Protein AF-A0A956R3W2-F1 (afdb_monomer)

pLDDT: mean 84.54, std 11.79, range [54.06, 98.12]

Sequence (101 aa):
VELAVAEALLDGLRRLDENALMGPHMPDVDDVYIRDDAKVSRMAREILARDELDVLELINGRNSVKEIARRTRTGTFAVARIVYRLSKSNVVRRRVTPVTV

Nearest PDB structures (foldseek):
  8ae6-assembly1_S  TM=8.566E-01  e=4.445E-03  Saccharomyces cerevisiae
  3k9t-assembly1_A  TM=7.406E-01  e=4.399E-02  Clostridium acetobutylicum
  8fw5-assembly1_B  TM=7.373E-01  e=6.957E-02  Homo sapiens
  8fw5-assembly1_C  TM=8.476E-01  e=6.039E-01  Homo sapiens
  7t3c-assembly1_C  TM=7.767E-01  e=3.576E-01  Homo sapiens

Radius of gyration: 15.72 Å; Cα contacts (8 Å, |Δi|>4): 98; chains: 1; bounding box: 51×35×32 Å

Structure (mmCIF, N/CA/C/O backbone):
data_AF-A0A956R3W2-F1
#
_entry.id   AF-A0A956R3W2-F1
#
loop_
_atom_site.group_PDB
_atom_site.id
_atom_site.type_symbol
_atom_site.label_atom_id
_atom_site.label_alt_id
_atom_site.label_comp_id
_atom_site.label_asym_id
_atom_site.label_entity_id
_atom_site.label_seq_id
_atom_site.pdbx_PDB_ins_code
_atom_site.Cartn_x
_atom_site.Cartn_y
_atom_site.Cartn_z
_atom_site.occupancy
_atom_site.B_iso_or_equiv
_atom_site.auth_seq_id
_atom_site.auth_comp_id
_atom_site.auth_asym_id
_atom_site.auth_atom_id
_atom_site.pdbx_PDB_model_num
ATOM 1 N N . VAL A 1 1 ? 32.818 10.192 -15.809 1.00 62.41 1 VAL A N 1
ATOM 2 C CA . VAL A 1 1 ? 31.810 9.644 -16.752 1.00 62.41 1 VAL A CA 1
ATOM 3 C C . VAL A 1 1 ? 31.528 8.179 -16.445 1.00 62.41 1 VAL A C 1
ATOM 5 O O . VAL A 1 1 ? 30.374 7.828 -16.274 1.00 62.41 1 VAL A O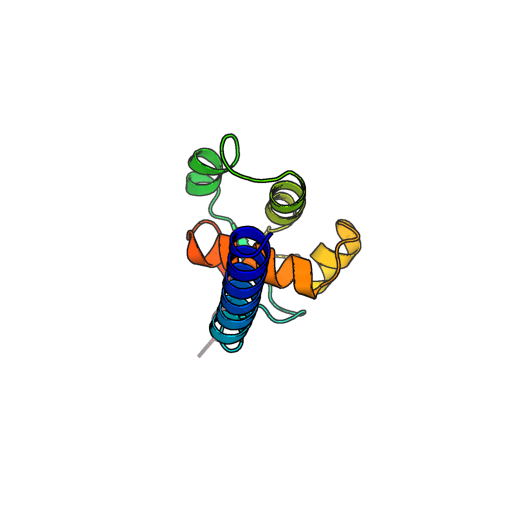 1
ATOM 8 N N . GLU A 1 2 ? 32.562 7.356 -16.271 1.00 65.50 2 GLU A N 1
ATOM 9 C CA . GLU A 1 2 ? 32.436 5.916 -15.987 1.00 65.50 2 GLU A CA 1
ATOM 10 C C . GLU A 1 2 ? 31.669 5.589 -14.687 1.00 65.50 2 GLU A C 1
ATOM 12 O O . GLU A 1 2 ? 30.764 4.758 -14.701 1.00 65.50 2 GLU A O 1
ATOM 17 N N . LEU A 1 3 ? 31.926 6.325 -13.595 1.00 70.31 3 LEU A N 1
ATOM 18 C CA . LEU A 1 3 ? 31.222 6.141 -12.314 1.00 70.31 3 LEU A CA 1
ATOM 19 C C . LEU A 1 3 ? 29.709 6.435 -12.409 1.00 70.31 3 LEU A C 1
ATOM 21 O O . LEU A 1 3 ? 28.900 5.706 -11.850 1.00 70.31 3 LEU A O 1
ATOM 25 N N . ALA A 1 4 ? 29.321 7.449 -13.191 1.00 79.88 4 ALA A N 1
ATOM 26 C CA . ALA A 1 4 ? 27.917 7.830 -13.377 1.00 79.88 4 ALA A CA 1
ATOM 27 C C . ALA A 1 4 ? 27.128 6.789 -14.192 1.00 79.88 4 ALA A C 1
ATOM 29 O O . ALA A 1 4 ? 25.941 6.575 -13.955 1.00 79.88 4 ALA A O 1
ATOM 30 N N . VAL A 1 5 ? 27.787 6.118 -15.144 1.00 83.69 5 VAL A N 1
ATOM 31 C CA . VAL A 1 5 ? 27.184 5.014 -15.908 1.00 83.69 5 VAL A CA 1
ATOM 32 C C . VAL A 1 5 ? 26.982 3.792 -15.011 1.00 83.69 5 VAL A C 1
ATOM 34 O O . VAL A 1 5 ? 25.921 3.171 -15.057 1.00 83.69 5 VAL A O 1
ATOM 37 N N . ALA A 1 6 ? 27.963 3.475 -14.161 1.00 85.06 6 ALA A N 1
ATOM 38 C CA . ALA A 1 6 ? 27.857 2.379 -13.202 1.00 85.06 6 ALA A CA 1
ATOM 39 C C . ALA A 1 6 ? 26.732 2.615 -12.177 1.00 85.06 6 ALA A C 1
ATOM 41 O O . ALA A 1 6 ? 25.926 1.718 -11.943 1.00 85.06 6 ALA A O 1
ATOM 42 N N . GLU A 1 7 ? 26.612 3.825 -11.624 1.00 82.62 7 GLU A N 1
ATOM 43 C CA . GLU A 1 7 ? 25.515 4.191 -10.715 1.00 82.62 7 GLU A CA 1
ATOM 44 C C . GLU A 1 7 ? 24.140 4.083 -11.385 1.00 82.62 7 GLU A C 1
ATOM 46 O O . GLU A 1 7 ? 23.215 3.513 -10.805 1.00 82.62 7 GLU A O 1
ATOM 51 N N . ALA A 1 8 ? 24.005 4.560 -12.626 1.00 79.12 8 ALA A N 1
ATOM 52 C CA . ALA A 1 8 ? 22.757 4.451 -13.378 1.00 79.12 8 ALA A CA 1
ATOM 53 C C . ALA A 1 8 ? 22.366 2.988 -13.660 1.00 79.12 8 ALA A C 1
ATOM 55 O O . ALA A 1 8 ? 21.188 2.635 -13.569 1.00 79.12 8 ALA A O 1
ATOM 56 N N . LEU A 1 9 ? 23.342 2.124 -13.965 1.00 88.31 9 LEU A N 1
ATOM 57 C CA . LEU A 1 9 ? 23.125 0.687 -14.157 1.00 88.31 9 LEU A CA 1
ATOM 58 C C . LEU A 1 9 ? 22.724 -0.012 -12.855 1.00 88.31 9 LEU A C 1
ATOM 60 O O . LEU A 1 9 ? 21.784 -0.805 -12.859 1.00 88.31 9 LEU A O 1
ATOM 64 N N . LEU A 1 10 ? 23.394 0.299 -11.744 1.00 86.94 10 LEU A N 1
ATOM 65 C CA . LEU A 1 10 ? 23.069 -0.261 -10.432 1.00 86.94 10 LEU A CA 1
ATOM 66 C C . LEU A 1 10 ? 21.681 0.180 -9.958 1.00 86.94 10 LEU A C 1
ATOM 68 O O . LEU A 1 10 ? 20.918 -0.651 -9.470 1.00 86.94 10 LEU A O 1
ATOM 72 N N . ASP A 1 11 ? 21.305 1.447 -10.155 1.00 75.06 11 ASP A N 1
ATOM 73 C CA . ASP A 1 11 ? 19.953 1.908 -9.828 1.00 75.06 11 ASP A CA 1
ATOM 74 C C . ASP A 1 11 ? 18.903 1.291 -10.769 1.00 75.06 11 ASP A C 1
ATOM 76 O O . ASP A 1 11 ? 17.810 0.932 -10.330 1.00 75.06 11 ASP A O 1
ATOM 80 N N . GLY A 1 12 ? 19.244 1.080 -12.044 1.00 78.44 12 GLY A N 1
ATOM 81 C CA . GLY A 1 12 ? 18.414 0.342 -12.998 1.00 78.44 12 GLY A CA 1
ATOM 82 C C . GLY A 1 12 ? 18.154 -1.105 -12.564 1.00 78.44 12 GLY A C 1
ATOM 83 O O . GLY A 1 12 ? 17.000 -1.536 -12.521 1.00 78.44 12 GLY A O 1
ATOM 84 N N . LEU A 1 13 ? 19.206 -1.833 -12.177 1.00 75.00 13 LEU A N 1
ATOM 85 C CA . LEU A 1 13 ? 19.116 -3.199 -11.652 1.00 75.00 13 LEU A CA 1
ATOM 86 C C . LEU A 1 13 ? 18.332 -3.250 -10.341 1.00 75.00 13 LEU A C 1
ATOM 88 O O . LEU A 1 13 ? 17.461 -4.100 -10.192 1.00 75.00 13 LEU A O 1
ATOM 92 N N . ARG A 1 14 ? 18.561 -2.301 -9.429 1.00 74.81 14 ARG A N 1
ATOM 93 C CA . ARG A 1 14 ? 17.817 -2.191 -8.168 1.00 74.81 14 ARG A CA 1
A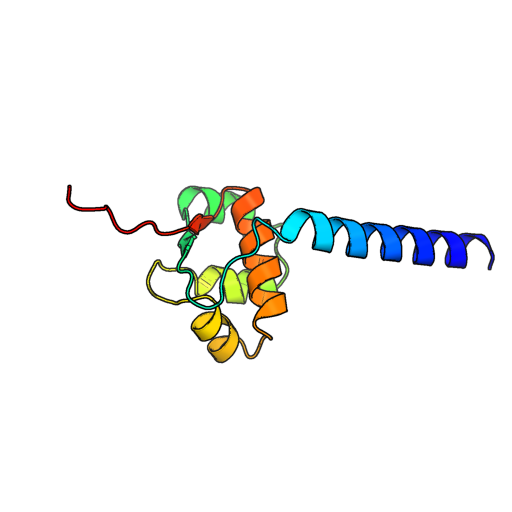TOM 94 C C . ARG A 1 14 ? 16.323 -1.985 -8.410 1.00 74.81 14 ARG A C 1
ATOM 96 O O . ARG A 1 14 ? 15.511 -2.642 -7.774 1.00 74.81 14 ARG A O 1
ATOM 103 N N . ARG A 1 15 ? 15.935 -1.114 -9.350 1.00 68.25 15 ARG A N 1
ATOM 104 C CA . ARG A 1 15 ? 14.522 -0.894 -9.717 1.00 68.25 15 ARG A CA 1
ATOM 105 C C . ARG A 1 15 ? 13.889 -2.132 -10.356 1.00 68.25 15 ARG A C 1
ATOM 107 O O . ARG A 1 15 ? 12.715 -2.402 -10.109 1.00 68.25 15 ARG A O 1
ATOM 114 N N . LEU A 1 16 ? 14.638 -2.862 -11.186 1.00 72.56 16 LEU A N 1
ATOM 115 C CA . LEU A 1 16 ? 14.186 -4.127 -11.774 1.00 72.56 16 LEU A CA 1
ATOM 116 C C . LEU A 1 16 ? 13.989 -5.204 -10.704 1.00 72.56 16 LEU A C 1
ATOM 118 O O . LEU A 1 16 ? 12.952 -5.861 -10.702 1.00 72.56 16 LEU A O 1
ATOM 122 N N . ASP A 1 17 ? 14.933 -5.331 -9.775 1.00 71.75 17 ASP A N 1
ATOM 123 C CA . ASP A 1 17 ? 14.873 -6.290 -8.672 1.00 71.75 17 ASP A CA 1
ATOM 124 C C . ASP A 1 17 ? 13.745 -5.947 -7.688 1.00 71.75 17 ASP A C 1
ATOM 126 O O . ASP A 1 17 ? 12.946 -6.802 -7.321 1.00 71.75 17 ASP A O 1
ATOM 130 N N . GLU A 1 18 ? 13.561 -4.666 -7.359 1.00 64.06 18 GLU A N 1
ATOM 131 C CA . GLU A 1 18 ? 12.400 -4.197 -6.597 1.00 64.06 18 GLU A CA 1
ATOM 132 C C . GLU A 1 18 ? 11.079 -4.582 -7.269 1.00 64.06 18 GLU A C 1
ATOM 134 O O . GLU A 1 18 ? 10.153 -5.033 -6.594 1.00 64.06 18 GLU A O 1
ATOM 139 N N . ASN A 1 19 ? 10.980 -4.418 -8.591 1.00 64.69 19 ASN A N 1
ATOM 140 C CA . ASN A 1 19 ? 9.796 -4.814 -9.348 1.00 64.69 19 ASN A CA 1
ATOM 141 C C . ASN A 1 19 ? 9.599 -6.340 -9.353 1.00 64.69 19 ASN A C 1
ATOM 143 O O . ASN A 1 19 ? 8.460 -6.794 -9.239 1.00 64.69 19 ASN A O 1
ATOM 147 N N . ALA A 1 20 ? 10.678 -7.122 -9.432 1.00 65.94 20 ALA A N 1
ATOM 148 C CA . ALA A 1 20 ? 10.632 -8.582 -9.371 1.00 65.94 20 ALA A CA 1
ATOM 149 C C . ALA A 1 20 ? 10.207 -9.091 -7.980 1.00 65.94 20 ALA A C 1
ATOM 151 O O . ALA A 1 20 ? 9.335 -9.952 -7.879 1.00 65.94 20 ALA A O 1
ATOM 152 N N . LEU A 1 21 ? 10.742 -8.495 -6.909 1.00 65.00 21 LEU A N 1
ATOM 153 C CA . LEU A 1 21 ? 10.386 -8.772 -5.511 1.00 65.00 21 LEU A CA 1
ATOM 154 C C . LEU A 1 21 ? 8.943 -8.374 -5.182 1.00 65.00 21 LEU A C 1
ATOM 156 O O . LEU A 1 21 ? 8.296 -9.008 -4.349 1.00 65.00 21 LEU A O 1
ATOM 160 N N . MET A 1 22 ? 8.426 -7.326 -5.829 1.00 68.56 22 MET A N 1
ATOM 161 C CA . MET A 1 22 ? 7.027 -6.931 -5.693 1.00 68.56 22 MET A CA 1
ATOM 162 C C . MET A 1 22 ? 6.071 -7.908 -6.376 1.00 68.56 22 MET A C 1
ATOM 164 O O . MET A 1 22 ? 4.966 -8.062 -5.878 1.00 68.56 22 MET A O 1
ATOM 168 N N . GLY A 1 23 ? 6.461 -8.561 -7.476 1.00 70.56 23 GLY A N 1
ATOM 169 C CA . GLY A 1 23 ? 5.568 -9.323 -8.364 1.00 70.56 23 GLY A CA 1
ATOM 170 C C . GLY A 1 23 ? 4.500 -10.18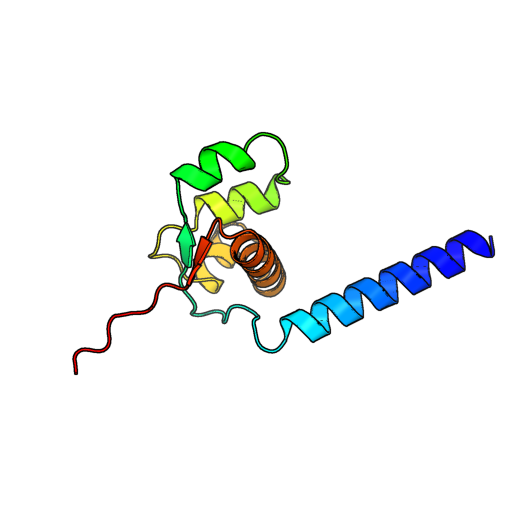8 -7.667 1.00 70.56 23 GLY A C 1
ATOM 171 O O . GLY A 1 23 ? 3.321 -10.009 -7.962 1.00 70.56 23 GLY A O 1
ATOM 172 N N . PRO A 1 24 ? 4.854 -11.063 -6.706 1.00 73.81 24 PRO A N 1
ATOM 173 C CA . PRO A 1 24 ? 3.884 -11.909 -5.993 1.00 73.81 24 PRO A CA 1
ATOM 174 C C . PRO A 1 24 ? 3.047 -11.179 -4.928 1.00 73.81 24 PRO A C 1
ATOM 176 O O . PRO A 1 24 ? 2.026 -11.693 -4.475 1.00 73.81 24 PRO A O 1
ATOM 179 N N . HIS A 1 25 ? 3.500 -10.010 -4.479 1.00 78.25 25 HIS A N 1
ATOM 180 C CA . HIS A 1 25 ? 2.917 -9.229 -3.383 1.00 78.25 25 HIS A CA 1
ATOM 181 C C . HIS A 1 25 ? 2.346 -7.885 -3.848 1.00 78.25 25 HIS A C 1
ATOM 183 O O . HIS A 1 25 ? 1.958 -7.057 -3.018 1.00 78.25 25 HIS A O 1
ATOM 189 N N . MET A 1 26 ? 2.324 -7.652 -5.160 1.00 85.69 26 MET A N 1
ATOM 190 C CA . MET A 1 26 ? 1.808 -6.428 -5.737 1.00 85.69 26 MET A CA 1
ATOM 191 C C . MET A 1 26 ? 0.295 -6.384 -5.499 1.00 85.69 26 MET A C 1
ATOM 193 O O . MET A 1 26 ? -0.385 -7.371 -5.785 1.00 85.69 26 MET A O 1
ATOM 197 N N . PRO A 1 27 ? -0.238 -5.262 -4.991 1.00 91.19 27 PRO A N 1
ATOM 198 C CA . PRO A 1 27 ? -1.675 -5.060 -4.898 1.00 91.19 27 PRO A CA 1
ATOM 199 C C . PRO A 1 27 ? -2.356 -5.250 -6.256 1.00 91.19 27 PRO A C 1
ATOM 201 O O . PRO A 1 27 ? -1.921 -4.662 -7.253 1.00 91.19 27 PRO A O 1
ATOM 204 N N . ASP A 1 28 ? -3.441 -6.021 -6.280 1.00 91.69 28 ASP A N 1
ATOM 205 C CA . ASP A 1 28 ? -4.321 -6.095 -7.443 1.00 91.69 28 ASP A CA 1
ATOM 206 C C . ASP A 1 28 ? -5.129 -4.791 -7.581 1.00 91.69 28 ASP A C 1
ATOM 208 O O . ASP A 1 28 ? -5.318 -4.032 -6.626 1.00 91.69 28 ASP A O 1
ATOM 212 N N . VAL A 1 29 ? -5.628 -4.511 -8.782 1.00 92.62 29 VAL A N 1
ATOM 213 C CA . VAL A 1 29 ? -6.427 -3.319 -9.080 1.00 92.62 29 VAL A CA 1
ATOM 214 C C . VAL A 1 29 ? -7.735 -3.273 -8.286 1.00 92.62 29 VAL A C 1
ATOM 216 O O . VAL A 1 29 ? -8.227 -2.179 -7.991 1.00 92.62 29 VAL A O 1
ATOM 219 N N . ASP A 1 30 ? -8.273 -4.438 -7.923 1.00 95.31 30 ASP A N 1
ATOM 220 C CA . ASP A 1 30 ? -9.498 -4.583 -7.135 1.00 95.31 30 ASP A CA 1
ATOM 221 C C . ASP A 1 30 ? -9.244 -4.673 -5.624 1.00 95.31 30 ASP A C 1
ATOM 223 O O . ASP A 1 30 ? -10.191 -4.655 -4.834 1.00 95.31 30 ASP A O 1
ATOM 227 N N . ASP A 1 31 ? -7.980 -4.700 -5.195 1.00 95.25 31 ASP A N 1
ATOM 228 C CA . ASP A 1 31 ? -7.654 -4.783 -3.780 1.00 95.25 31 ASP A CA 1
ATOM 229 C C . ASP A 1 31 ? -8.018 -3.516 -3.018 1.00 95.25 31 ASP A C 1
ATOM 231 O O . ASP A 1 31 ? -7.829 -2.387 -3.474 1.00 95.25 31 ASP A O 1
ATOM 235 N N . VAL A 1 32 ? -8.495 -3.721 -1.793 1.00 96.62 32 VAL A N 1
ATOM 236 C CA . VAL A 1 32 ? -8.875 -2.660 -0.864 1.00 96.62 32 VAL A CA 1
ATOM 237 C C . VAL A 1 32 ? -7.972 -2.731 0.358 1.00 96.62 32 VAL A C 1
ATOM 239 O O . VAL A 1 32 ? -7.736 -3.804 0.910 1.00 96.62 32 VAL A O 1
ATOM 242 N N . TYR A 1 33 ? -7.487 -1.578 0.811 1.00 96.38 33 TYR A N 1
ATOM 243 C CA . TYR A 1 33 ? -6.581 -1.466 1.954 1.00 96.38 33 TYR A CA 1
ATOM 244 C C . TYR A 1 33 ? -7.190 -0.610 3.064 1.00 96.38 33 TYR A C 1
ATOM 246 O O . TYR A 1 33 ? -8.008 0.278 2.818 1.00 96.38 33 TYR A O 1
ATOM 254 N N . ILE A 1 34 ? -6.776 -0.880 4.300 1.00 95.75 34 ILE A N 1
ATOM 255 C CA . ILE A 1 34 ? -7.128 -0.121 5.502 1.00 95.75 34 ILE A CA 1
ATOM 256 C C . ILE A 1 34 ? -5.839 0.455 6.084 1.00 95.75 34 ILE A C 1
ATOM 258 O O . ILE A 1 34 ? -4.854 -0.272 6.231 1.00 95.75 34 ILE A O 1
ATOM 262 N N . ARG A 1 35 ? -5.851 1.745 6.421 1.00 93.69 35 ARG A N 1
ATOM 263 C CA . ARG A 1 35 ? -4.736 2.421 7.090 1.00 93.69 35 ARG A CA 1
ATOM 264 C C . ARG A 1 35 ? -4.809 2.266 8.610 1.00 93.69 35 ARG A C 1
ATOM 266 O O . ARG A 1 35 ? -5.893 2.146 9.174 1.00 93.69 35 ARG A O 1
ATOM 273 N N . ASP A 1 36 ? -3.652 2.281 9.257 1.00 92.44 36 ASP A N 1
ATOM 274 C CA . ASP A 1 36 ? -3.507 2.335 10.712 1.00 92.44 36 ASP A CA 1
ATOM 275 C C . ASP A 1 36 ? -3.214 3.784 11.131 1.00 92.44 36 ASP A C 1
ATOM 277 O O . ASP A 1 36 ? -2.075 4.248 11.058 1.00 92.44 36 ASP A O 1
ATOM 281 N N . ASP A 1 37 ? -4.251 4.515 11.550 1.00 88.62 37 ASP A N 1
ATOM 282 C CA . ASP A 1 37 ? -4.163 5.950 11.865 1.00 88.62 37 ASP A CA 1
ATOM 283 C C . ASP A 1 37 ? -3.133 6.272 12.966 1.00 88.62 37 ASP A C 1
ATOM 285 O O . ASP A 1 37 ? -2.489 7.330 12.939 1.00 88.62 37 ASP A O 1
ATOM 289 N N . ALA A 1 38 ? -2.920 5.347 13.910 1.00 86.44 38 ALA A N 1
ATOM 290 C CA . ALA A 1 38 ? -1.960 5.517 14.997 1.00 86.44 38 ALA A CA 1
ATOM 291 C C . ALA A 1 38 ? -0.508 5.443 14.502 1.00 86.44 38 ALA A C 1
ATOM 293 O O . ALA A 1 38 ? 0.365 6.132 15.040 1.00 86.44 38 ALA A O 1
ATOM 294 N N . LYS A 1 39 ? -0.238 4.629 13.474 1.00 85.62 39 LYS A N 1
ATOM 295 C CA . LYS A 1 39 ? 1.080 4.550 12.827 1.00 85.62 39 LYS A CA 1
ATOM 296 C C . LYS A 1 39 ? 1.276 5.650 11.791 1.00 85.62 39 LYS A C 1
ATOM 298 O O . LYS A 1 39 ? 2.346 6.250 11.747 1.00 85.62 39 LYS A O 1
ATOM 303 N N . VAL A 1 40 ? 0.236 5.972 11.022 1.00 84.50 40 VAL A N 1
ATOM 304 C CA . VAL A 1 40 ? 0.241 7.076 10.050 1.00 84.50 40 VAL A CA 1
ATOM 305 C C . VAL A 1 40 ? 0.610 8.391 10.732 1.00 84.50 40 VAL A C 1
ATOM 307 O O . VAL A 1 40 ? 1.488 9.097 10.248 1.00 84.50 40 VAL A O 1
ATOM 310 N N . SER A 1 41 ? 0.037 8.681 11.902 1.00 80.75 41 SER A N 1
ATOM 311 C CA . SER A 1 41 ? 0.333 9.915 12.646 1.00 80.75 41 SER A CA 1
ATOM 312 C C . SER A 1 41 ? 1.808 10.061 13.048 1.00 80.75 41 SER A C 1
ATOM 314 O O . SER A 1 41 ? 2.283 11.185 13.177 1.00 80.75 41 SER A O 1
ATOM 316 N N . ARG A 1 42 ? 2.542 8.949 13.208 1.00 76.06 42 ARG A N 1
ATOM 317 C CA . ARG A 1 42 ? 3.983 8.950 13.522 1.00 76.06 42 ARG A CA 1
ATOM 318 C C . ARG A 1 42 ? 4.876 9.044 12.285 1.00 76.06 42 ARG A C 1
ATOM 320 O O . ARG A 1 42 ? 6.029 9.421 12.416 1.00 76.06 42 ARG A O 1
ATOM 327 N N . MET A 1 43 ? 4.368 8.670 11.110 1.00 72.00 43 MET A N 1
ATOM 328 C CA . MET A 1 43 ? 5.171 8.498 9.891 1.00 72.00 43 MET A CA 1
ATOM 329 C C . MET A 1 43 ? 4.913 9.581 8.832 1.00 72.00 43 MET A C 1
ATOM 331 O O . MET A 1 43 ? 5.806 9.931 8.066 1.00 72.00 43 MET A O 1
ATOM 335 N N . ALA A 1 44 ? 3.686 10.105 8.762 1.00 61.88 44 ALA A N 1
ATOM 336 C CA . ALA A 1 44 ? 3.198 10.813 7.581 1.00 61.88 44 ALA A CA 1
ATOM 337 C C . ALA A 1 44 ? 3.741 12.236 7.404 1.00 61.88 44 ALA A C 1
ATOM 339 O O . ALA A 1 44 ? 3.761 12.720 6.281 1.00 61.88 44 ALA A O 1
ATOM 340 N N . ARG A 1 45 ? 4.185 12.921 8.465 1.00 58.03 45 ARG A N 1
ATOM 341 C CA . ARG A 1 45 ? 4.565 14.344 8.349 1.00 58.03 45 ARG A CA 1
ATOM 342 C C . ARG A 1 45 ? 6.029 14.598 8.008 1.00 58.03 45 ARG A C 1
ATOM 344 O O . ARG A 1 45 ? 6.330 15.692 7.551 1.00 58.03 45 ARG A O 1
ATOM 351 N N . GLU A 1 46 ? 6.916 13.624 8.200 1.00 60.50 46 GLU A N 1
ATOM 352 C CA . GLU A 1 46 ? 8.364 13.857 8.068 1.00 60.50 46 GLU A CA 1
ATOM 353 C C . GLU A 1 46 ? 9.018 13.094 6.904 1.00 60.50 46 GLU A C 1
ATOM 355 O O . GLU A 1 46 ? 10.127 13.444 6.513 1.00 60.50 46 GLU A O 1
ATOM 360 N N . ILE A 1 47 ? 8.357 12.075 6.327 1.00 72.06 47 ILE A N 1
ATOM 361 C CA . ILE A 1 47 ? 9.028 11.112 5.424 1.00 72.06 47 ILE A CA 1
ATOM 362 C C . ILE A 1 47 ? 8.329 10.935 4.063 1.00 72.06 47 ILE A C 1
ATOM 364 O O . ILE A 1 47 ? 8.992 10.603 3.082 1.00 72.06 47 ILE A O 1
ATOM 368 N N . LEU A 1 48 ? 7.010 11.135 3.969 1.00 79.00 48 LEU A N 1
ATOM 369 C CA . LEU A 1 48 ? 6.258 10.780 2.760 1.00 79.00 48 LEU A CA 1
ATOM 370 C C . LEU A 1 48 ? 6.288 11.882 1.698 1.00 79.00 48 LEU A C 1
ATOM 372 O O . LEU A 1 48 ? 6.076 13.061 1.988 1.00 79.00 48 LEU A O 1
ATOM 376 N N . ALA A 1 49 ? 6.480 11.478 0.442 1.00 84.75 49 ALA A N 1
ATOM 377 C CA . ALA A 1 49 ? 6.305 12.376 -0.694 1.00 84.75 49 ALA A CA 1
ATOM 378 C C . ALA A 1 49 ? 4.821 12.754 -0.870 1.00 84.75 49 ALA A C 1
ATOM 380 O O . ALA A 1 49 ? 3.923 12.016 -0.464 1.00 84.75 49 ALA A O 1
ATOM 381 N N . ARG A 1 50 ? 4.550 13.883 -1.537 1.00 86.31 50 ARG A N 1
ATOM 382 C CA . ARG A 1 50 ? 3.182 14.394 -1.745 1.00 86.31 50 ARG A CA 1
ATOM 383 C C . ARG A 1 50 ? 2.249 13.367 -2.398 1.00 86.31 50 ARG A C 1
ATOM 385 O O . ARG A 1 50 ? 1.159 13.136 -1.895 1.00 86.31 50 ARG A O 1
ATOM 392 N N . ASP A 1 51 ? 2.715 12.682 -3.437 1.00 86.25 51 ASP A N 1
ATOM 393 C CA . ASP A 1 51 ? 1.922 11.656 -4.126 1.00 86.25 51 ASP A CA 1
ATOM 394 C C . ASP A 1 51 ? 1.615 10.443 -3.224 1.00 86.25 51 ASP A C 1
ATOM 396 O O . ASP A 1 51 ? 0.579 9.795 -3.366 1.00 86.25 51 ASP A O 1
ATOM 400 N N . GLU A 1 52 ? 2.504 10.122 -2.276 1.00 89.38 52 GLU A N 1
ATOM 401 C CA . GLU A 1 52 ? 2.268 9.048 -1.305 1.00 89.38 52 GLU A CA 1
ATOM 402 C C . GLU A 1 52 ? 1.230 9.452 -0.260 1.00 89.38 52 GLU A C 1
ATOM 404 O O . GLU A 1 52 ? 0.421 8.615 0.143 1.00 89.38 52 GLU A O 1
ATOM 409 N N . LEU A 1 53 ? 1.227 10.726 0.146 1.00 91.19 53 LEU A N 1
ATOM 410 C CA . LEU A 1 53 ? 0.203 11.293 1.021 1.00 91.19 53 LEU A CA 1
ATOM 411 C C . LEU A 1 53 ? -1.170 11.274 0.347 1.00 91.19 53 LEU A C 1
ATOM 413 O O . LEU A 1 53 ? -2.113 10.755 0.939 1.00 91.19 53 LEU A O 1
ATOM 417 N N . ASP A 1 54 ? -1.263 11.726 -0.906 1.00 93.31 54 ASP A N 1
ATOM 418 C CA . ASP A 1 54 ? -2.518 11.737 -1.671 1.00 93.31 54 ASP A CA 1
ATOM 419 C C . ASP A 1 54 ? -3.117 10.321 -1.796 1.00 93.31 54 ASP A C 1
ATOM 421 O O . ASP A 1 54 ? -4.324 10.111 -1.638 1.00 93.31 54 ASP A O 1
ATOM 425 N N . VAL A 1 55 ? -2.270 9.312 -2.034 1.00 95.19 55 VAL A N 1
ATOM 426 C CA . VAL A 1 55 ? -2.690 7.903 -2.036 1.00 95.19 55 VAL A CA 1
ATOM 427 C C . VAL A 1 55 ? -3.123 7.454 -0.638 1.00 95.19 55 VAL A C 1
ATOM 429 O O . VAL A 1 55 ? -4.192 6.857 -0.497 1.00 95.19 55 VAL A O 1
ATOM 432 N N . LEU A 1 56 ? -2.330 7.738 0.398 1.00 93.94 56 LEU A N 1
ATOM 433 C CA . LEU A 1 56 ? -2.593 7.322 1.779 1.00 93.94 56 LEU A CA 1
ATOM 434 C C . LEU A 1 56 ? -3.900 7.907 2.338 1.00 93.94 56 LEU A C 1
ATOM 436 O O . LEU A 1 56 ? 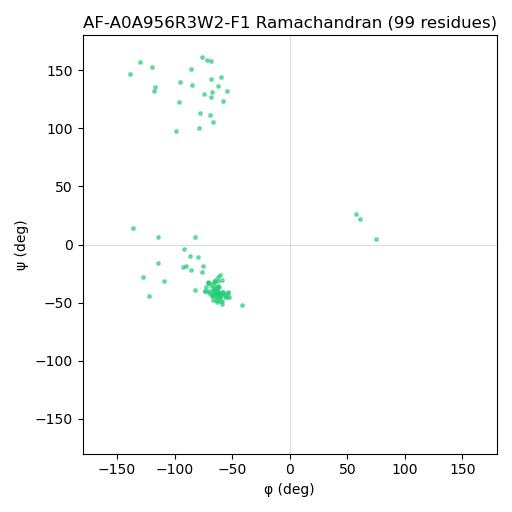-4.627 7.218 3.058 1.00 93.94 56 LEU A O 1
ATOM 440 N N . GLU A 1 57 ? -4.235 9.147 1.98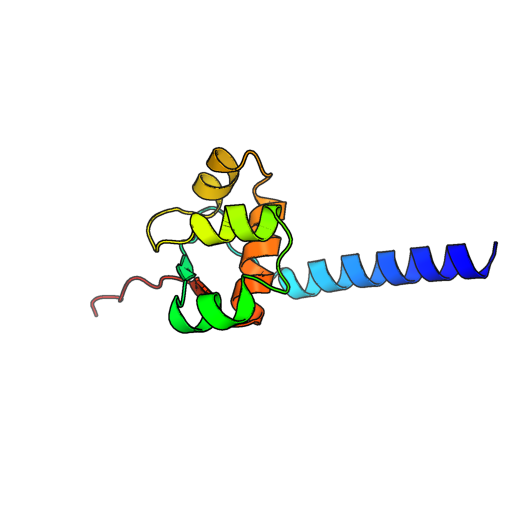9 1.00 93.25 57 GLU A N 1
ATOM 441 C CA . GLU A 1 57 ? -5.487 9.799 2.380 1.00 93.25 57 GLU A CA 1
ATOM 442 C C . GLU A 1 57 ? -6.725 9.075 1.836 1.00 93.25 57 GLU A C 1
ATOM 444 O O . GLU A 1 57 ? -7.770 9.038 2.492 1.00 93.25 57 GLU A O 1
ATOM 449 N N . LEU A 1 58 ? -6.605 8.438 0.668 1.00 96.50 58 LEU A N 1
ATOM 450 C CA . LEU A 1 58 ? -7.693 7.705 0.023 1.00 96.50 58 LEU A CA 1
ATOM 451 C C . LEU A 1 58 ? -7.815 6.245 0.486 1.00 96.50 58 LEU A C 1
ATOM 453 O O . LEU A 1 58 ? -8.832 5.607 0.190 1.00 96.50 58 LEU A O 1
ATOM 457 N N . ILE A 1 59 ? -6.843 5.720 1.239 1.00 96.25 59 ILE A N 1
ATOM 458 C CA . ILE A 1 59 ? -6.882 4.369 1.815 1.00 96.25 59 ILE A CA 1
ATOM 459 C C . ILE A 1 59 ? -7.779 4.371 3.058 1.00 96.25 59 ILE A C 1
ATOM 461 O O . ILE A 1 59 ? -7.380 4.763 4.151 1.00 96.25 59 ILE A O 1
ATOM 465 N N . ASN A 1 60 ? -9.019 3.911 2.893 1.00 94.31 60 ASN A N 1
ATOM 466 C CA . ASN A 1 60 ? -10.068 4.009 3.917 1.00 94.31 60 ASN A CA 1
ATOM 467 C C . ASN A 1 60 ? -10.891 2.720 4.093 1.00 94.31 60 ASN A C 1
ATOM 469 O O . ASN A 1 60 ? -11.986 2.751 4.652 1.00 94.31 60 ASN A O 1
ATOM 473 N N . GLY A 1 61 ? -10.415 1.594 3.558 1.00 94.69 61 GLY A N 1
ATOM 474 C CA . GLY A 1 61 ? -11.131 0.322 3.594 1.00 94.69 61 GLY A CA 1
ATOM 475 C C . GLY A 1 61 ? -12.305 0.209 2.624 1.00 94.69 61 GLY A C 1
ATOM 476 O O . GLY A 1 61 ? -13.007 -0.800 2.677 1.00 94.69 61 GLY A O 1
ATOM 477 N N . ARG A 1 62 ? -12.538 1.201 1.755 1.00 95.31 62 ARG A N 1
ATOM 478 C CA . ARG A 1 62 ? -13.618 1.195 0.751 1.00 95.31 62 ARG A CA 1
ATOM 479 C C . ARG A 1 62 ? -13.102 1.351 -0.672 1.00 95.31 62 ARG A C 1
ATOM 481 O O . ARG A 1 62 ? -13.566 0.631 -1.542 1.00 95.31 62 ARG A O 1
ATOM 488 N N . ASN A 1 63 ? -12.161 2.269 -0.890 1.00 97.19 63 ASN A N 1
ATOM 489 C CA . ASN A 1 63 ? -11.600 2.496 -2.217 1.00 97.19 63 ASN A CA 1
ATOM 490 C C . ASN A 1 63 ? -10.644 1.355 -2.604 1.00 97.19 63 ASN A C 1
ATOM 492 O O . ASN A 1 63 ? -9.724 1.027 -1.849 1.00 97.19 63 ASN A O 1
ATOM 496 N N . SER A 1 64 ? -10.849 0.799 -3.793 1.00 97.69 64 SER A N 1
ATOM 497 C CA . SER A 1 64 ? -9.924 -0.125 -4.456 1.00 97.69 64 SER A CA 1
ATOM 498 C C . SER A 1 64 ? -8.725 0.609 -5.067 1.00 97.69 64 SER A C 1
ATOM 500 O O . SER A 1 64 ? -8.785 1.817 -5.322 1.00 97.69 64 SER A O 1
ATOM 502 N N . VAL A 1 65 ? -7.637 -0.109 -5.363 1.00 96.62 65 VAL A N 1
ATOM 503 C CA . VAL A 1 65 ? -6.435 0.455 -6.012 1.00 96.62 65 VAL A CA 1
ATOM 504 C C . VAL A 1 65 ? -6.782 1.193 -7.314 1.00 96.62 65 VAL A C 1
ATOM 506 O O . VAL A 1 65 ? -6.294 2.305 -7.538 1.00 96.62 65 VAL A O 1
ATOM 509 N N . LYS A 1 66 ? -7.674 0.647 -8.153 1.00 97.25 66 LYS A N 1
ATOM 510 C CA . LYS A 1 66 ? -8.131 1.313 -9.388 1.00 97.25 66 LYS A CA 1
ATOM 511 C C . LYS A 1 66 ? -8.905 2.606 -9.126 1.00 97.25 66 LYS A C 1
ATOM 513 O O . LYS A 1 66 ? -8.798 3.547 -9.909 1.00 97.25 66 LYS A O 1
ATOM 518 N N . GLU A 1 67 ? -9.691 2.676 -8.053 1.00 98.12 67 GLU A N 1
ATOM 519 C CA . GLU A 1 67 ? -10.451 3.880 -7.702 1.00 98.12 67 GLU A CA 1
ATOM 520 C C . GLU A 1 67 ? -9.540 4.970 -7.153 1.00 98.12 67 GLU A C 1
ATOM 522 O O . GLU A 1 67 ? -9.710 6.136 -7.512 1.00 98.12 67 GLU A O 1
ATOM 527 N N . ILE A 1 68 ? -8.553 4.593 -6.336 1.00 97.94 68 ILE A N 1
ATOM 528 C CA . ILE A 1 68 ? -7.520 5.508 -5.843 1.00 97.94 68 ILE A CA 1
ATOM 529 C C . ILE A 1 68 ? -6.766 6.110 -7.033 1.00 97.94 68 ILE A C 1
ATOM 531 O O . ILE A 1 68 ? -6.732 7.329 -7.166 1.00 97.94 68 ILE A O 1
ATOM 535 N N . ALA A 1 69 ? -6.285 5.270 -7.955 1.00 96.50 69 ALA A N 1
ATOM 536 C CA . ALA A 1 69 ? -5.603 5.692 -9.181 1.00 96.50 69 ALA A CA 1
ATOM 537 C C . ALA A 1 69 ? -6.410 6.711 -10.003 1.00 96.50 69 ALA A C 1
ATOM 539 O O . ALA A 1 69 ? -5.895 7.752 -10.415 1.00 96.50 69 ALA A O 1
ATOM 540 N N . ARG A 1 70 ? -7.714 6.468 -10.192 1.00 96.75 70 ARG A N 1
ATOM 541 C CA . ARG A 1 70 ? -8.594 7.411 -10.903 1.00 96.75 70 ARG A CA 1
ATOM 542 C C . ARG A 1 70 ? -8.726 8.753 -10.181 1.00 96.75 70 ARG A C 1
ATOM 544 O O . ARG A 1 70 ? -8.749 9.787 -10.843 1.00 96.75 70 ARG A O 1
ATOM 551 N N . ARG A 1 71 ? -8.825 8.749 -8.848 1.00 97.06 71 ARG A N 1
ATOM 552 C CA . ARG A 1 71 ? -9.022 9.967 -8.041 1.00 97.06 71 ARG A CA 1
ATOM 553 C C . ARG A 1 71 ? -7.760 10.818 -7.946 1.00 97.06 71 ARG A C 1
ATOM 555 O O . ARG A 1 71 ? -7.863 12.034 -8.063 1.00 97.06 71 ARG A O 1
ATOM 562 N N . THR A 1 72 ? -6.593 10.197 -7.793 1.00 95.25 72 THR A N 1
ATOM 563 C CA . THR A 1 72 ? -5.307 10.913 -7.764 1.00 95.25 72 THR A CA 1
ATOM 564 C C . THR A 1 72 ? -4.805 11.284 -9.159 1.00 95.25 72 THR A C 1
ATOM 566 O O . THR A 1 72 ? -3.853 12.045 -9.285 1.00 95.25 72 THR A O 1
ATOM 569 N N . ARG A 1 73 ? -5.434 10.752 -10.222 1.00 93.56 73 ARG A N 1
ATOM 570 C CA . ARG A 1 73 ? -4.933 10.809 -11.609 1.00 93.56 73 ARG A CA 1
ATOM 571 C C . ARG A 1 73 ? -3.534 10.188 -11.746 1.00 93.56 73 ARG A C 1
ATOM 573 O O . ARG A 1 73 ? -2.785 10.520 -12.660 1.00 93.56 73 ARG A O 1
ATOM 580 N N . THR A 1 74 ? -3.201 9.262 -10.850 1.00 89.69 74 THR A N 1
ATOM 581 C CA . THR A 1 74 ? -1.967 8.473 -10.862 1.00 89.69 74 THR A CA 1
ATOM 582 C C . THR A 1 74 ? -2.244 7.136 -11.543 1.00 89.69 74 THR A C 1
ATOM 584 O O . THR A 1 74 ? -3.283 6.523 -11.319 1.00 89.69 74 THR A O 1
ATOM 587 N N . GLY A 1 75 ? -1.317 6.634 -12.359 1.00 90.69 75 GLY A N 1
ATOM 588 C CA . GLY A 1 75 ? -1.469 5.309 -12.967 1.00 90.69 75 GLY A CA 1
ATOM 589 C C . GLY A 1 75 ? -1.587 4.190 -11.921 1.00 90.69 75 GLY A C 1
ATOM 590 O O . GLY A 1 75 ? -0.915 4.220 -10.890 1.00 90.69 75 GLY A O 1
ATOM 591 N N . THR A 1 76 ? -2.396 3.167 -12.206 1.00 90.81 76 THR A N 1
ATOM 592 C CA . THR A 1 76 ? -2.662 2.032 -11.300 1.00 90.81 76 THR A CA 1
ATOM 593 C C . THR A 1 76 ? -1.385 1.351 -10.811 1.00 90.81 76 THR A C 1
ATOM 595 O O . THR A 1 76 ? -1.268 1.060 -9.627 1.00 90.81 76 THR A O 1
ATOM 598 N N . PHE A 1 77 ? -0.392 1.168 -11.684 1.00 88.88 77 PHE A N 1
ATOM 599 C CA . PHE A 1 77 ? 0.895 0.582 -11.305 1.00 88.88 77 PHE A CA 1
ATOM 600 C C . PHE A 1 77 ? 1.653 1.430 -10.273 1.00 88.88 77 PHE A C 1
ATOM 602 O O . PHE A 1 77 ? 2.207 0.902 -9.311 1.00 88.88 77 PHE A O 1
ATOM 609 N N . ALA A 1 78 ? 1.660 2.754 -10.441 1.00 90.50 78 ALA A N 1
ATOM 610 C CA . ALA A 1 78 ? 2.314 3.652 -9.495 1.00 90.50 78 ALA A CA 1
ATOM 611 C C . ALA A 1 78 ? 1.596 3.647 -8.136 1.00 90.50 78 ALA A C 1
ATOM 613 O O . ALA A 1 78 ? 2.262 3.569 -7.104 1.00 90.50 78 ALA A O 1
ATOM 614 N N . VAL A 1 79 ? 0.259 3.619 -8.127 1.00 94.94 79 VAL A N 1
ATOM 615 C CA . VAL A 1 79 ? -0.519 3.450 -6.888 1.00 94.94 79 VAL A CA 1
ATOM 616 C C . VAL A 1 79 ? -0.233 2.101 -6.231 1.00 94.94 79 VAL A C 1
ATOM 618 O O . VAL A 1 79 ? 0.049 2.070 -5.038 1.00 94.94 79 VAL A O 1
ATOM 621 N N . ALA A 1 80 ? -0.226 1.001 -6.986 1.00 93.50 80 ALA A N 1
ATOM 622 C CA . ALA A 1 80 ? 0.088 -0.327 -6.458 1.00 93.50 80 ALA A CA 1
ATOM 623 C C . ALA A 1 80 ? 1.490 -0.369 -5.819 1.00 93.50 80 ALA A C 1
ATOM 625 O O . ALA A 1 80 ? 1.645 -0.877 -4.709 1.00 93.50 80 ALA A O 1
ATOM 626 N N . ARG A 1 81 ? 2.494 0.269 -6.439 1.00 91.88 81 ARG A N 1
ATOM 627 C CA . ARG A 1 81 ? 3.838 0.420 -5.851 1.00 91.88 81 ARG A CA 1
ATOM 628 C C . ARG A 1 81 ? 3.837 1.229 -4.553 1.00 91.88 81 ARG A C 1
ATOM 630 O O . ARG A 1 81 ? 4.536 0.853 -3.613 1.00 91.88 81 ARG A O 1
ATOM 637 N N . ILE A 1 82 ? 3.093 2.335 -4.491 1.00 92.94 82 ILE A N 1
ATOM 638 C CA . ILE A 1 82 ? 2.967 3.149 -3.270 1.00 92.94 82 ILE A CA 1
ATOM 639 C C . ILE A 1 82 ? 2.311 2.321 -2.160 1.00 92.94 82 ILE A C 1
ATOM 641 O O . ILE A 1 82 ? 2.853 2.216 -1.062 1.00 92.94 82 ILE A O 1
ATOM 645 N N . VAL A 1 83 ? 1.188 1.666 -2.460 1.00 93.88 83 VAL A N 1
ATOM 646 C CA . VAL A 1 8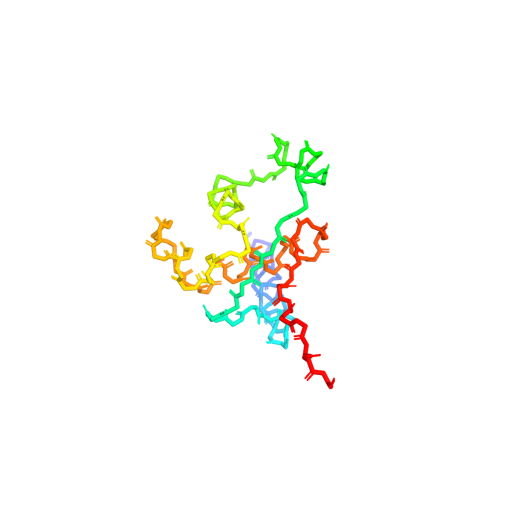3 ? 0.458 0.810 -1.515 1.00 93.88 83 VAL A CA 1
ATOM 647 C C . VAL A 1 83 ? 1.336 -0.340 -1.021 1.00 93.88 83 VAL A C 1
ATOM 649 O O . VAL A 1 83 ? 1.352 -0.613 0.177 1.00 93.88 83 VAL A O 1
ATOM 652 N N . TYR A 1 84 ? 2.128 -0.966 -1.896 1.00 91.94 84 TYR A N 1
ATOM 653 C CA . TYR A 1 84 ? 3.099 -1.985 -1.499 1.00 91.94 84 TYR A CA 1
ATOM 654 C C . TYR A 1 84 ? 4.119 -1.445 -0.486 1.00 91.94 84 TYR A C 1
ATOM 656 O O . TYR A 1 84 ? 4.323 -2.061 0.562 1.00 91.94 84 TYR A O 1
ATOM 664 N N . ARG A 1 85 ? 4.724 -0.274 -0.743 1.00 88.88 85 ARG A N 1
ATOM 665 C CA . ARG A 1 85 ? 5.685 0.341 0.193 1.00 88.88 85 ARG A CA 1
ATOM 666 C C . ARG A 1 85 ? 5.050 0.646 1.547 1.00 88.88 85 ARG A C 1
ATOM 668 O O . ARG A 1 85 ? 5.629 0.303 2.576 1.00 88.88 85 ARG A O 1
ATOM 675 N N . LEU A 1 86 ? 3.852 1.230 1.544 1.00 90.50 86 LEU A N 1
ATOM 676 C CA . LEU A 1 86 ? 3.082 1.521 2.757 1.00 90.50 86 LEU A CA 1
ATOM 677 C C . LEU A 1 86 ? 2.705 0.234 3.516 1.00 90.50 86 LEU A C 1
ATOM 679 O O . LEU A 1 86 ? 2.673 0.205 4.747 1.00 90.50 86 LEU A O 1
ATOM 683 N N . SER A 1 87 ? 2.416 -0.852 2.797 1.00 91.12 87 SER A N 1
ATOM 684 C CA . SER A 1 87 ? 2.111 -2.143 3.414 1.00 91.12 87 SER A CA 1
ATOM 685 C C . SER A 1 87 ? 3.361 -2.756 4.042 1.00 91.12 87 SER A C 1
ATOM 687 O O . SER A 1 87 ? 3.291 -3.283 5.149 1.00 91.12 87 SER A O 1
ATOM 689 N N . LYS A 1 88 ? 4.517 -2.645 3.377 1.00 87.38 88 LYS A N 1
ATOM 690 C CA . LYS A 1 88 ? 5.810 -3.127 3.884 1.00 87.38 88 LYS A CA 1
ATOM 691 C C . LYS A 1 88 ? 6.269 -2.364 5.132 1.00 87.38 88 LYS A C 1
ATOM 693 O O . LYS A 1 88 ? 6.891 -2.958 6.007 1.00 87.38 88 LYS A O 1
ATOM 698 N N . SER A 1 89 ? 5.929 -1.079 5.253 1.00 86.38 89 SER A N 1
ATOM 699 C CA . SER A 1 89 ? 6.164 -0.281 6.467 1.00 86.38 89 SER A CA 1
ATOM 700 C C . SER A 1 89 ? 5.091 -0.464 7.550 1.00 86.38 89 SER A C 1
ATOM 702 O O . SER A 1 89 ? 5.135 0.200 8.585 1.00 86.38 89 SER A O 1
ATOM 704 N N . ASN A 1 90 ? 4.150 -1.396 7.362 1.00 88.00 90 ASN A N 1
ATOM 705 C CA . ASN A 1 90 ? 3.082 -1.731 8.305 1.00 88.00 90 ASN A CA 1
ATOM 706 C C . ASN A 1 90 ? 2.117 -0.577 8.641 1.00 88.00 90 ASN A C 1
ATOM 708 O O . ASN A 1 90 ? 1.464 -0.639 9.688 1.00 88.00 90 ASN A O 1
ATOM 712 N N . VAL A 1 91 ? 2.004 0.455 7.792 1.00 90.56 91 VAL A N 1
ATOM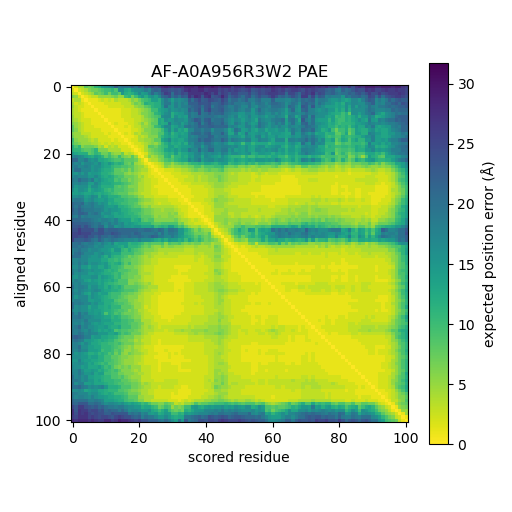 713 C CA . VAL A 1 91 ? 1.045 1.566 7.989 1.00 90.56 91 VAL A CA 1
ATOM 714 C C . VAL A 1 91 ? -0.291 1.340 7.288 1.00 90.56 91 VAL A C 1
ATOM 716 O O . VAL A 1 91 ? -1.293 1.949 7.658 1.00 90.56 91 VAL A O 1
ATOM 719 N N . VAL A 1 92 ? -0.331 0.438 6.307 1.00 93.75 92 VAL A N 1
ATOM 720 C CA . VAL A 1 92 ? -1.573 -0.052 5.701 1.00 93.75 92 VAL A CA 1
ATOM 721 C C . VAL A 1 92 ? -1.577 -1.574 5.672 1.00 93.75 92 VAL A C 1
ATOM 723 O O . VAL A 1 92 ? -0.530 -2.216 5.697 1.00 93.75 92 VAL A O 1
ATOM 726 N N . ARG A 1 93 ? -2.770 -2.162 5.604 1.00 94.50 93 ARG A N 1
ATOM 727 C CA . ARG A 1 93 ? -2.971 -3.608 5.471 1.00 94.50 93 ARG A CA 1
ATOM 728 C C . ARG A 1 93 ? -4.092 -3.908 4.487 1.00 94.50 93 ARG A C 1
ATOM 730 O O . ARG A 1 93 ? -5.067 -3.156 4.422 1.00 94.50 93 ARG A O 1
ATOM 737 N N . ARG A 1 94 ? -3.982 -5.017 3.752 1.00 94.75 94 ARG A N 1
ATOM 738 C CA . ARG A 1 94 ? -5.052 -5.479 2.855 1.00 94.75 94 ARG A CA 1
ATOM 739 C C . ARG A 1 94 ? -6.305 -5.794 3.675 1.00 94.75 94 ARG A C 1
ATOM 741 O O . ARG A 1 94 ? -6.231 -6.397 4.750 1.00 94.75 94 ARG A O 1
ATOM 748 N N . ARG A 1 95 ? -7.463 -5.360 3.185 1.00 93.12 95 ARG A N 1
ATOM 749 C CA . ARG A 1 95 ? -8.764 -5.722 3.741 1.00 93.12 95 ARG A CA 1
ATOM 750 C C . ARG A 1 95 ? -9.090 -7.133 3.273 1.00 93.12 95 ARG A C 1
ATOM 752 O O . ARG A 1 95 ? -9.330 -7.357 2.095 1.00 93.12 95 ARG A O 1
ATOM 759 N N . VAL A 1 96 ? -9.130 -8.064 4.215 1.00 84.69 96 VAL A N 1
ATOM 760 C CA . VAL A 1 96 ? -9.686 -9.398 3.997 1.00 84.69 96 VAL A CA 1
ATOM 761 C C . VAL A 1 96 ? -11.127 -9.392 4.488 1.00 84.69 96 VAL A C 1
ATOM 763 O O . VAL A 1 96 ? -11.399 -9.017 5.630 1.00 84.69 96 VAL A O 1
ATOM 766 N N . THR A 1 97 ? -12.068 -9.727 3.611 1.00 73.62 97 THR A N 1
ATOM 767 C CA . THR A 1 97 ? -13.447 -9.979 4.035 1.00 73.62 97 THR A CA 1
ATOM 768 C C . THR A 1 97 ? -13.427 -11.271 4.849 1.00 73.62 97 THR A C 1
ATOM 770 O O . THR A 1 97 ? -12.864 -12.254 4.364 1.00 73.62 97 THR A O 1
ATOM 773 N N . PRO A 1 98 ? -13.962 -11.298 6.082 1.00 63.78 98 PRO A N 1
ATOM 774 C CA . PRO A 1 98 ? -14.032 -12.540 6.837 1.00 63.78 98 PRO A CA 1
ATOM 775 C C . PRO A 1 98 ? -14.828 -13.563 6.023 1.00 63.78 98 PRO A C 1
ATOM 777 O O . PRO A 1 98 ? -15.952 -13.287 5.607 1.00 63.78 98 PRO A O 1
ATOM 780 N N . VAL A 1 99 ? -14.216 -14.717 5.755 1.00 59.41 99 VAL A N 1
ATOM 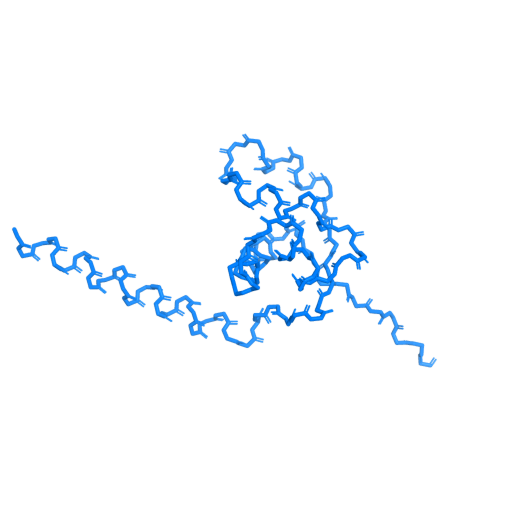781 C CA . VAL A 1 99 ? -14.918 -15.856 5.165 1.00 59.41 99 VAL A CA 1
ATOM 782 C C . VAL A 1 99 ? -15.862 -16.363 6.246 1.00 59.41 99 VAL A C 1
ATOM 784 O O . VAL A 1 99 ? -15.408 -16.830 7.289 1.00 59.41 99 VAL A O 1
ATOM 787 N N . THR A 1 100 ? -17.167 -16.199 6.046 1.00 56.69 100 THR A N 1
ATOM 788 C CA . TH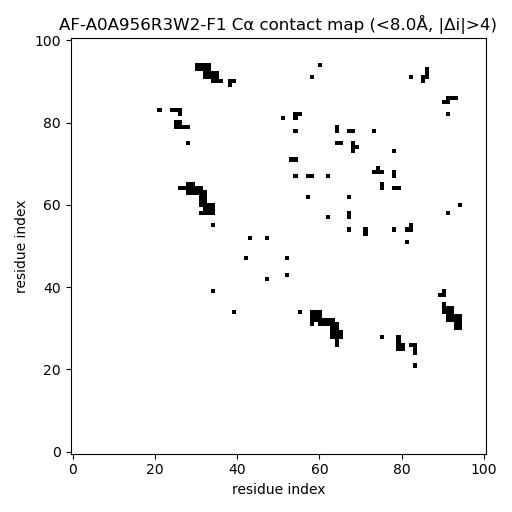R A 1 100 ? -18.164 -16.901 6.855 1.00 56.69 100 THR A CA 1
ATOM 789 C C . THR A 1 100 ? -18.026 -18.382 6.517 1.00 56.69 100 THR A C 1
ATOM 791 O O . THR A 1 100 ? -18.354 -18.779 5.400 1.00 56.69 100 THR A O 1
ATOM 794 N N . VAL A 1 101 ? -17.435 -19.150 7.433 1.00 54.06 101 VAL A N 1
ATOM 795 C CA . VAL A 1 101 ? -17.379 -20.618 7.371 1.00 54.06 101 VAL A CA 1
ATOM 796 C C . VAL A 1 101 ? -18.647 -21.176 7.993 1.00 54.06 101 VAL A C 1
ATOM 798 O O . VAL A 1 101 ? -19.035 -20.645 9.060 1.00 54.06 101 VAL A O 1
#

Mean predicted aligned error: 8.26 Å

Solvent-accessible surface area (backbone atoms only — not comparable to full-atom values): 5794 Å² total; per-residue (Å²): 113,69,68,62,54,52,51,52,50,52,53,49,50,49,54,51,49,53,52,59,71,33,60,92,66,50,57,52,58,79,42,30,30,33,57,38,67,79,51,38,72,76,46,56,86,84,71,58,53,71,71,52,48,61,52,53,73,54,37,67,58,72,43,24,40,48,54,46,12,63,73,72,72,42,57,50,69,61,44,26,53,47,53,38,53,39,37,75,71,67,32,30,43,78,62,75,78,82,78,86,126

Secondary structure (DSSP, 8-state):
-HHHHHHHHHHHHHHHHHHHHHGGGPPPTT-EEEE-HHHHHHHTTTS--HHHHHHHHH-EEEEEHHHHHHHHT--HHHHHHHHHHHHHTTSEEE-PPP---

Foldseek 3Di:
DVVVVVVVVVVVVVVVVLCVVCVVVFFDQQWAKDFDVVVCVVDVPPDDDPLLVQLRVPRHRPDGLNRSCVVSVHDSRVSSSSVSVCVVVVRMDIDDDDPPD